Protein AF-A0A7K2XGL1-F1 (afdb_monomer_lite)

Foldseek 3Di:
DDDPDDPVRVVVVDDFAEFDDLVVLLVVVVDDQPDPLSLLVCLPPPLVSSLVSQVVRVVVPGPHYDFSCPSQDCVSCVVVVHHNVRSVVSNVSSVVSD

Sequence (98 aa):
MRPVRALDEALRAEVLVLDGGLSDQLEAQGCDLSDALWSARLLADGPERIEEAHAAYVRAGARVLITSGYQATFEGFARRGTGREEAARLLARSVELA

Secondary structure (DSSP, 8-state):
---SS-HHHHHHHSPPPB---HHHHHHHTT----STTHHHHHHHH-HHHHHHHHHHHHHTT-SB---GGGG--HHHHHTTT--HHHHHHHHHHHHHT-

pLDDT: mean 94.35, std 4.77, range [65.56, 98.69]

Structure (mmCIF, N/CA/C/O backbone):
data_AF-A0A7K2XGL1-F1
#
_entry.id   AF-A0A7K2XGL1-F1
#
loop_
_atom_site.group_PDB
_atom_site.id
_atom_site.type_symbol
_atom_site.label_atom_id
_atom_site.label_alt_id
_atom_site.label_comp_id
_atom_site.label_asym_id
_atom_site.label_entity_id
_atom_site.label_seq_id
_atom_site.pdbx_PDB_ins_code
_atom_site.Cartn_x
_atom_site.Cartn_y
_atom_site.Cartn_z
_atom_site.occupancy
_atom_site.B_iso_or_equiv
_atom_site.auth_seq_id
_atom_site.auth_comp_id
_atom_site.auth_asym_id
_atom_site.auth_atom_id
_atom_site.pdbx_PDB_model_num
ATOM 1 N N . MET A 1 1 ? -1.761 15.335 -10.154 1.00 65.56 1 MET A N 1
ATOM 2 C CA . MET A 1 1 ? -0.438 15.231 -10.813 1.00 65.56 1 MET A CA 1
ATOM 3 C C . MET A 1 1 ? -0.642 14.925 -12.289 1.00 65.56 1 MET A C 1
ATOM 5 O O . MET A 1 1 ? -1.547 14.161 -12.596 1.00 65.56 1 MET A O 1
ATOM 9 N N . ARG A 1 2 ? 0.142 15.517 -13.200 1.00 81.06 2 ARG A N 1
ATOM 10 C CA . ARG A 1 2 ? 0.131 15.127 -14.621 1.00 81.06 2 ARG A CA 1
ATOM 11 C C . ARG A 1 2 ? 1.231 14.077 -14.833 1.00 81.06 2 ARG A C 1
ATOM 13 O O . ARG A 1 2 ? 2.353 14.347 -14.409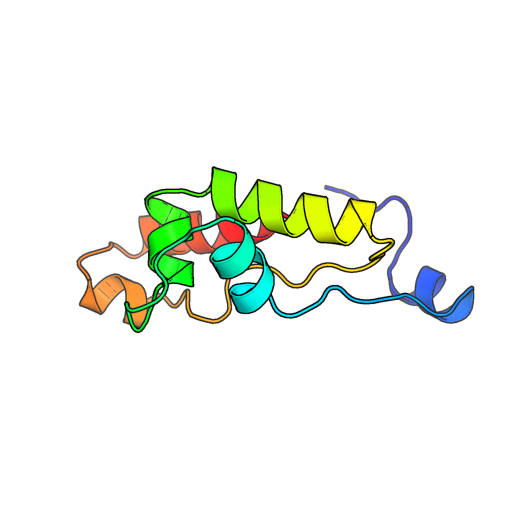 1.00 81.06 2 ARG A O 1
ATOM 20 N N . PRO A 1 3 ? 0.940 12.901 -15.416 1.00 82.38 3 PRO A N 1
ATOM 21 C CA . PRO A 1 3 ? 1.940 11.848 -15.555 1.00 82.38 3 PRO A CA 1
ATOM 22 C C . PRO A 1 3 ? 3.037 12.259 -16.543 1.00 82.38 3 PRO A C 1
ATOM 24 O O . PRO A 1 3 ? 2.757 12.911 -17.549 1.00 82.38 3 PRO A O 1
ATOM 27 N N . VAL A 1 4 ? 4.279 11.860 -16.251 1.00 87.38 4 VAL A N 1
ATOM 28 C CA . VAL A 1 4 ? 5.443 12.083 -17.133 1.00 87.38 4 VAL A CA 1
ATOM 29 C C . VAL A 1 4 ? 5.357 11.202 -18.385 1.00 87.38 4 VAL A C 1
ATOM 31 O O . VAL A 1 4 ? 5.775 11.617 -19.460 1.00 87.38 4 VAL A O 1
ATOM 34 N N . ARG A 1 5 ? 4.766 10.010 -18.250 1.00 91.50 5 ARG A N 1
ATOM 35 C CA . ARG A 1 5 ? 4.472 9.057 -19.324 1.00 91.50 5 ARG A CA 1
ATOM 36 C C . ARG A 1 5 ? 3.119 8.399 -19.048 1.00 91.50 5 ARG A C 1
ATOM 38 O O . ARG A 1 5 ? 2.838 8.052 -17.902 1.00 91.50 5 ARG A O 1
ATOM 45 N N . ALA A 1 6 ? 2.290 8.231 -20.075 1.00 93.31 6 ALA A N 1
ATOM 46 C CA . ALA A 1 6 ? 1.021 7.517 -19.946 1.00 93.31 6 ALA A CA 1
ATOM 47 C C . ALA A 1 6 ? 1.243 5.994 -19.855 1.00 93.31 6 ALA A C 1
ATOM 49 O O . ALA A 1 6 ? 2.208 5.461 -20.407 1.00 93.31 6 ALA A O 1
ATOM 50 N N . LEU A 1 7 ? 0.362 5.280 -19.148 1.00 92.06 7 LEU A N 1
ATOM 51 C CA . LEU A 1 7 ? 0.528 3.840 -18.914 1.00 92.06 7 LEU A CA 1
ATOM 52 C C . LEU A 1 7 ? 0.515 3.028 -20.221 1.00 92.06 7 LEU A C 1
ATOM 54 O O . LEU A 1 7 ? 1.284 2.084 -20.363 1.00 92.06 7 LEU A O 1
ATOM 58 N N . ASP A 1 8 ? -0.315 3.410 -21.192 1.00 95.44 8 ASP A N 1
ATOM 59 C CA . ASP A 1 8 ? -0.401 2.746 -22.495 1.00 95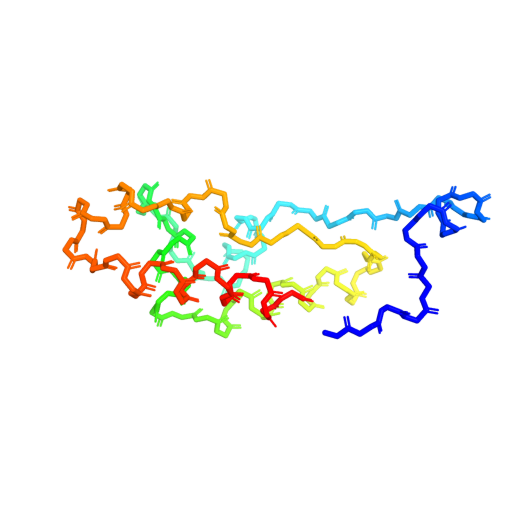.44 8 ASP A CA 1
ATOM 60 C C . ASP A 1 8 ? 0.888 2.893 -23.318 1.00 95.44 8 ASP A C 1
ATOM 62 O O . ASP A 1 8 ? 1.314 1.941 -23.971 1.00 95.44 8 ASP A O 1
ATOM 66 N N . GLU A 1 9 ? 1.543 4.055 -23.251 1.00 95.81 9 GLU A N 1
ATOM 67 C CA . GLU A 1 9 ? 2.855 4.270 -23.863 1.00 95.81 9 GLU A CA 1
ATOM 68 C C . GLU A 1 9 ? 3.918 3.375 -23.209 1.00 95.81 9 GLU A C 1
ATOM 70 O O . GLU A 1 9 ? 4.700 2.728 -23.907 1.00 95.81 9 GLU A O 1
ATOM 75 N N . ALA A 1 10 ? 3.920 3.291 -21.874 1.00 94.81 10 ALA A N 1
ATOM 76 C CA . ALA A 1 10 ? 4.859 2.454 -21.131 1.00 94.81 10 ALA A CA 1
ATOM 77 C C . ALA A 1 10 ? 4.706 0.965 -21.483 1.00 94.81 10 ALA A C 1
ATOM 79 O O . ALA A 1 10 ? 5.696 0.306 -21.791 1.00 94.81 10 ALA A O 1
ATOM 80 N N . LEU A 1 11 ? 3.466 0.466 -21.517 1.00 96.06 11 LEU A N 1
ATOM 81 C CA . LEU A 1 11 ? 3.151 -0.934 -21.821 1.00 96.06 11 LEU A CA 1
ATOM 82 C C . LEU A 1 11 ? 3.489 -1.342 -23.264 1.00 96.06 11 LEU A C 1
ATOM 84 O O . LEU A 1 11 ? 3.737 -2.516 -23.523 1.00 96.06 11 LEU A O 1
ATOM 88 N N . ARG A 1 12 ? 3.496 -0.401 -24.220 1.00 97.12 12 ARG A N 1
ATOM 89 C CA . ARG A 1 12 ? 3.947 -0.674 -25.598 1.00 97.12 12 ARG A CA 1
ATOM 90 C C . ARG A 1 12 ? 5.468 -0.738 -25.722 1.00 97.12 12 ARG A C 1
ATOM 92 O O . ARG A 1 12 ? 5.961 -1.370 -26.652 1.00 97.12 12 ARG A O 1
ATOM 99 N N . ALA A 1 13 ? 6.192 -0.043 -24.847 1.00 96.19 13 ALA A N 1
ATOM 100 C CA . ALA A 1 13 ? 7.644 0.072 -24.915 1.00 96.19 13 ALA A CA 1
ATOM 101 C C . ALA A 1 13 ? 8.365 -1.084 -24.208 1.00 96.19 13 ALA A C 1
ATOM 103 O O . ALA A 1 13 ? 9.409 -1.528 -24.683 1.00 96.19 13 ALA A O 1
ATOM 104 N N . GLU A 1 14 ? 7.836 -1.559 -23.079 1.00 96.06 14 GLU A N 1
ATOM 105 C CA . GLU A 1 14 ? 8.488 -2.572 -22.248 1.00 96.06 14 GLU A CA 1
ATOM 106 C C . GLU A 1 14 ? 7.484 -3.371 -21.402 1.00 96.06 14 GLU A C 1
ATOM 108 O O . GLU A 1 14 ? 6.359 -2.939 -21.148 1.00 96.06 14 GLU A O 1
ATOM 113 N N . VAL A 1 15 ? 7.917 -4.542 -20.926 1.00 97.06 15 VAL A N 1
ATOM 114 C CA . VAL A 1 15 ? 7.203 -5.269 -19.870 1.00 97.06 15 VAL A CA 1
ATOM 115 C C . VAL A 1 15 ? 7.397 -4.520 -18.553 1.00 97.06 15 VAL A C 1
ATOM 117 O O . VAL A 1 15 ? 8.527 -4.252 -18.150 1.00 97.06 15 VAL A O 1
ATOM 120 N N . LEU A 1 16 ? 6.295 -4.210 -17.869 1.00 97.06 16 LEU A N 1
ATOM 121 C CA . LEU A 1 16 ? 6.315 -3.567 -16.558 1.00 97.06 16 LEU A CA 1
ATOM 122 C C . LEU A 1 16 ? 6.118 -4.602 -15.453 1.00 97.06 16 LEU A C 1
ATOM 124 O O . LEU A 1 16 ? 5.195 -5.413 -15.504 1.00 97.06 16 LEU A O 1
ATOM 128 N N . VAL A 1 17 ? 6.980 -4.545 -14.443 1.00 97.75 17 VAL A N 1
ATOM 129 C CA . VAL A 1 17 ? 6.891 -5.391 -13.250 1.00 97.75 17 VAL A CA 1
ATOM 130 C C . VAL A 1 17 ? 5.945 -4.729 -12.246 1.00 97.75 17 VAL A C 1
ATOM 132 O O . VAL A 1 17 ? 6.125 -3.555 -11.914 1.00 97.75 17 VAL A O 1
ATOM 135 N N . LEU A 1 18 ? 4.934 -5.474 -11.795 1.00 98.19 18 LEU A N 1
ATOM 136 C CA . LEU A 1 18 ? 4.047 -5.075 -10.699 1.00 98.19 18 LEU A CA 1
ATOM 137 C C . LEU A 1 18 ? 4.735 -5.309 -9.344 1.00 98.19 18 LEU A C 1
ATOM 139 O O . LEU A 1 18 ? 5.738 -6.018 -9.259 1.00 98.19 18 LEU A O 1
ATOM 143 N N . ASP A 1 19 ? 4.184 -4.729 -8.287 1.00 98.25 19 ASP A N 1
ATOM 144 C CA . ASP A 1 19 ? 4.538 -5.061 -6.911 1.00 98.25 19 ASP A CA 1
ATOM 145 C C . ASP A 1 19 ? 4.050 -6.458 -6.482 1.00 98.25 19 ASP A C 1
ATOM 147 O O . ASP A 1 19 ? 3.491 -7.232 -7.264 1.00 98.25 19 ASP A O 1
ATOM 151 N N . GLY A 1 20 ? 4.358 -6.818 -5.232 1.00 97.31 20 GLY A N 1
ATOM 152 C CA . GLY A 1 20 ? 3.963 -8.082 -4.612 1.00 97.31 20 GLY A CA 1
ATOM 153 C C . GLY A 1 20 ? 2.833 -7.931 -3.589 1.00 97.31 20 GLY A C 1
ATOM 154 O O . GLY A 1 20 ? 2.140 -6.917 -3.529 1.00 97.31 20 GLY A O 1
ATOM 155 N N . GLY A 1 21 ? 2.644 -8.964 -2.763 1.00 96.88 21 GLY A N 1
ATOM 156 C CA . GLY A 1 21 ? 1.639 -8.970 -1.702 1.00 96.88 21 GLY A CA 1
ATOM 157 C C . GLY A 1 21 ? 1.930 -7.942 -0.608 1.00 96.88 21 GLY A C 1
ATOM 158 O O . GLY A 1 21 ? 2.834 -8.128 0.201 1.00 96.88 21 GLY A O 1
ATOM 159 N N . LEU A 1 22 ? 1.112 -6.885 -0.528 1.00 97.19 22 LEU A N 1
ATOM 160 C CA . LEU A 1 22 ? 1.249 -5.854 0.508 1.00 97.19 22 LEU A CA 1
ATOM 161 C C . LEU A 1 22 ? 1.213 -6.442 1.932 1.00 97.19 22 LEU A C 1
ATOM 163 O O . LEU A 1 22 ? 1.937 -5.960 2.799 1.00 97.19 22 LEU A O 1
ATOM 167 N N . SER A 1 23 ? 0.412 -7.490 2.166 1.00 96.19 23 SER A N 1
ATOM 168 C CA . SER A 1 23 ? 0.385 -8.217 3.444 1.00 96.19 23 SER A CA 1
ATOM 169 C C . SER A 1 23 ? 1.754 -8.775 3.808 1.00 96.19 23 SER A C 1
ATOM 171 O O . SER A 1 23 ? 2.242 -8.512 4.900 1.00 96.19 23 SER A O 1
ATOM 173 N N . ASP A 1 24 ? 2.396 -9.473 2.874 1.00 97.25 24 ASP A N 1
ATOM 174 C CA . ASP A 1 24 ? 3.650 -10.188 3.109 1.00 97.25 24 ASP A CA 1
ATOM 175 C C . ASP A 1 24 ? 4.759 -9.198 3.481 1.00 97.25 24 ASP A C 1
ATOM 177 O O . ASP A 1 24 ? 5.533 -9.416 4.415 1.00 97.25 24 ASP A O 1
ATOM 181 N N . GLN A 1 25 ? 4.801 -8.060 2.783 1.00 98.12 25 GLN A N 1
ATOM 182 C CA . GLN A 1 25 ? 5.762 -6.999 3.059 1.00 98.12 25 GLN A CA 1
ATOM 183 C C . GLN A 1 25 ? 5.492 -6.307 4.406 1.00 98.12 25 GLN A C 1
ATOM 185 O O . GLN A 1 25 ? 6.433 -6.014 5.145 1.00 98.12 25 GLN A O 1
ATOM 190 N N . LEU A 1 26 ? 4.226 -6.069 4.763 1.00 98.00 26 LEU A N 1
ATOM 191 C CA . LEU A 1 26 ? 3.857 -5.492 6.059 1.00 98.00 26 LEU A CA 1
ATOM 192 C C . LEU A 1 26 ? 4.146 -6.453 7.226 1.00 98.00 26 LEU A C 1
ATOM 194 O O . LEU A 1 26 ? 4.637 -6.013 8.267 1.00 98.00 26 LEU A O 1
ATOM 198 N N . GLU A 1 27 ? 3.907 -7.753 7.060 1.00 97.94 27 GLU A N 1
ATOM 199 C CA . GLU A 1 27 ? 4.276 -8.782 8.041 1.00 97.94 27 GLU A CA 1
ATOM 200 C C . GLU A 1 27 ? 5.795 -8.871 8.209 1.00 97.94 27 GLU A C 1
ATOM 202 O O . GLU A 1 27 ? 6.286 -8.878 9.338 1.00 97.94 27 GLU A O 1
ATOM 207 N N . ALA A 1 28 ? 6.559 -8.845 7.111 1.00 97.88 28 ALA A N 1
ATOM 208 C CA . ALA A 1 28 ? 8.023 -8.806 7.153 1.00 97.88 28 ALA A CA 1
ATOM 209 C C . ALA A 1 28 ? 8.560 -7.543 7.849 1.00 97.88 28 ALA A C 1
ATOM 211 O O . ALA A 1 28 ? 9.626 -7.566 8.466 1.00 97.88 28 ALA A O 1
ATOM 212 N N . GLN A 1 29 ? 7.807 -6.443 7.789 1.00 97.38 29 GLN A N 1
ATOM 213 C CA . GLN A 1 29 ? 8.082 -5.219 8.537 1.00 97.38 29 GLN A CA 1
ATOM 214 C C . GLN A 1 29 ? 7.691 -5.321 10.024 1.00 97.38 29 GLN A C 1
ATOM 216 O O . GLN A 1 29 ? 8.084 -4.454 10.805 1.00 97.38 29 GLN A O 1
ATOM 221 N N . GLY A 1 30 ? 6.948 -6.350 10.440 1.00 97.56 30 GLY A N 1
ATOM 222 C CA . GLY A 1 30 ? 6.506 -6.572 11.820 1.00 97.56 30 GLY A CA 1
ATOM 223 C C . GLY A 1 30 ? 5.129 -5.988 12.151 1.00 97.56 30 GLY A C 1
ATOM 224 O O . GLY A 1 30 ? 4.829 -5.770 13.324 1.00 97.56 30 GLY A O 1
ATOM 225 N N . CYS A 1 31 ? 4.299 -5.682 11.151 1.00 97.12 31 CYS A N 1
ATOM 226 C CA . CYS A 1 31 ? 2.922 -5.246 11.379 1.00 97.12 31 CYS A CA 1
ATOM 227 C C . CYS A 1 31 ? 2.017 -6.429 11.756 1.00 97.12 31 CYS A C 1
ATOM 229 O O . CYS A 1 31 ? 2.052 -7.477 11.121 1.00 97.12 31 CYS A O 1
ATOM 231 N N . ASP A 1 32 ? 1.151 -6.231 12.751 1.00 95.12 32 ASP A N 1
ATOM 232 C CA . ASP A 1 32 ? 0.072 -7.169 13.075 1.00 95.12 32 ASP A CA 1
ATOM 233 C C . ASP A 1 32 ? -1.105 -6.973 12.110 1.00 95.12 32 ASP A C 1
ATOM 235 O O . ASP A 1 32 ? -1.739 -5.916 12.121 1.00 95.12 32 ASP A O 1
ATOM 239 N N . LEU A 1 33 ? -1.410 -7.983 11.294 1.00 95.56 33 LEU A N 1
ATOM 240 C CA . LEU A 1 33 ? -2.497 -7.957 10.307 1.00 95.56 33 LEU A CA 1
ATOM 241 C C . LEU A 1 33 ? -3.711 -8.812 10.710 1.00 95.56 33 LEU A C 1
ATOM 243 O O . LEU A 1 33 ? -4.557 -9.112 9.871 1.00 95.56 33 LEU A O 1
ATOM 247 N N . SER A 1 34 ? -3.826 -9.202 11.985 1.00 93.06 34 SER A N 1
ATOM 248 C CA . SER A 1 34 ? -4.921 -10.058 12.480 1.00 93.06 34 SER A CA 1
ATOM 249 C C . SER A 1 34 ? -6.321 -9.434 12.358 1.00 93.06 34 SER A C 1
ATOM 251 O O . SER A 1 34 ? -7.332 -10.138 12.387 1.00 93.06 34 SER A O 1
ATOM 253 N N . ASP A 1 35 ? -6.396 -8.114 12.195 1.00 89.12 35 ASP A N 1
ATOM 254 C CA . ASP A 1 35 ? -7.637 -7.385 11.972 1.00 89.12 35 ASP A CA 1
ATOM 255 C C . ASP A 1 35 ? -8.181 -7.603 10.542 1.00 89.12 35 ASP A C 1
ATOM 257 O O . ASP A 1 35 ? -7.481 -7.420 9.550 1.00 89.12 35 ASP A O 1
ATOM 261 N N . ALA A 1 36 ? -9.472 -7.926 10.411 1.00 86.69 36 ALA A N 1
ATOM 262 C CA . ALA A 1 36 ? -10.105 -8.206 9.116 1.00 86.69 36 ALA A CA 1
ATOM 263 C C . ALA A 1 36 ? -10.122 -7.025 8.117 1.00 86.69 36 ALA A C 1
ATOM 265 O O . ALA A 1 36 ? -10.405 -7.245 6.942 1.00 86.69 36 ALA A O 1
ATOM 266 N N . LEU A 1 37 ? -9.862 -5.793 8.566 1.00 90.00 37 LEU A N 1
ATOM 267 C CA . LEU A 1 37 ? -9.685 -4.578 7.761 1.00 90.00 37 LEU A CA 1
ATOM 268 C C . LEU A 1 37 ? -8.309 -3.941 8.033 1.00 90.00 37 LEU A C 1
ATOM 270 O O . LEU A 1 37 ? -8.191 -2.713 8.093 1.00 90.00 37 LEU A O 1
ATOM 274 N N . TRP A 1 38 ? -7.270 -4.759 8.229 1.00 92.31 38 TRP A N 1
ATOM 275 C CA . TRP A 1 38 ? -5.928 -4.300 8.588 1.00 92.31 38 TRP A CA 1
ATOM 276 C C . TRP A 1 38 ? -5.390 -3.192 7.676 1.00 92.31 38 TRP A C 1
ATOM 278 O O . TRP A 1 38 ? -4.738 -2.281 8.186 1.00 92.31 38 TRP A O 1
ATOM 288 N N . SER A 1 39 ? -5.678 -3.207 6.365 1.00 89.44 39 SER A N 1
ATOM 289 C CA . SER A 1 39 ? -5.146 -2.192 5.442 1.00 89.44 39 SER A CA 1
ATOM 290 C C . SER A 1 39 ? -5.843 -0.850 5.644 1.00 89.44 39 SER A C 1
ATOM 292 O O . SER A 1 39 ? -5.195 0.192 5.685 1.00 89.44 39 SER A O 1
ATOM 294 N N . ALA A 1 40 ? -7.158 -0.880 5.872 1.00 90.75 40 ALA A N 1
ATOM 295 C CA . ALA A 1 40 ? -7.960 0.295 6.187 1.00 90.75 40 ALA A CA 1
ATOM 296 C C . ALA A 1 40 ? -7.601 0.885 7.562 1.00 90.75 40 ALA A C 1
ATOM 298 O O . ALA A 1 40 ? -7.572 2.103 7.712 1.00 90.75 40 ALA A O 1
ATOM 299 N N . ARG A 1 41 ? -7.288 0.032 8.549 1.00 90.81 41 ARG A N 1
ATOM 300 C CA . ARG A 1 41 ? -6.767 0.461 9.855 1.00 90.81 41 ARG A CA 1
ATOM 301 C C . ARG A 1 41 ? -5.398 1.121 9.704 1.00 90.81 41 ARG A C 1
ATOM 303 O O . ARG A 1 41 ? -5.213 2.231 10.179 1.00 90.81 41 ARG A O 1
ATOM 310 N N . LEU A 1 42 ? -4.451 0.475 9.019 1.00 94.06 42 LEU A N 1
ATOM 311 C CA . LEU A 1 42 ? -3.108 1.031 8.817 1.00 94.06 42 LEU A CA 1
ATOM 312 C C . LEU A 1 42 ? -3.129 2.338 8.016 1.00 94.06 42 LEU A C 1
ATOM 314 O O . LEU A 1 42 ? -2.324 3.214 8.295 1.00 94.06 42 LEU A O 1
ATOM 318 N N . LEU A 1 43 ? -4.075 2.517 7.090 1.00 93.00 43 LEU A N 1
ATOM 319 C CA . LEU A 1 43 ? -4.272 3.798 6.404 1.00 93.00 43 LEU A CA 1
ATOM 320 C C . LEU A 1 43 ? -4.565 4.962 7.362 1.00 93.00 43 LEU A C 1
ATOM 322 O O . LEU A 1 43 ? -4.163 6.087 7.072 1.00 93.00 43 LEU A O 1
ATOM 326 N N . ALA A 1 44 ? -5.266 4.698 8.466 1.00 89.88 44 ALA A N 1
ATOM 327 C CA . ALA A 1 44 ? -5.590 5.698 9.479 1.00 89.88 44 ALA A CA 1
ATOM 328 C C . ALA A 1 44 ? -4.501 5.806 10.560 1.00 89.88 44 ALA A C 1
ATOM 330 O O . ALA A 1 44 ? -4.098 6.910 10.918 1.00 89.88 44 ALA A O 1
ATOM 331 N N . ASP A 1 45 ? -4.018 4.664 11.052 1.00 91.94 45 ASP A N 1
ATOM 332 C CA . ASP A 1 45 ? -3.244 4.587 12.295 1.00 91.94 45 ASP A CA 1
ATOM 333 C C . ASP A 1 45 ? -1.726 4.482 12.081 1.00 91.94 45 ASP A C 1
ATOM 335 O O . ASP A 1 45 ? -0.963 4.774 12.998 1.00 91.94 45 ASP A O 1
ATOM 339 N N . GLY A 1 46 ? -1.279 4.042 10.901 1.00 95.00 46 GLY A N 1
ATOM 340 C CA . GLY A 1 46 ? 0.141 3.837 10.587 1.00 95.00 46 GLY A CA 1
ATOM 341 C C . GLY A 1 46 ? 0.454 3.942 9.090 1.00 95.00 46 GLY A C 1
ATOM 342 O O . GLY A 1 46 ? 0.976 2.980 8.511 1.00 95.00 46 GLY A O 1
ATOM 343 N N . PRO A 1 47 ? 0.103 5.061 8.425 1.00 96.50 47 PRO A N 1
ATOM 344 C CA . PRO A 1 47 ? 0.270 5.227 6.981 1.00 96.50 47 PRO A CA 1
ATOM 345 C C . PRO A 1 47 ? 1.735 5.151 6.525 1.00 96.50 47 PRO A C 1
ATOM 347 O O . PRO A 1 47 ? 2.006 4.717 5.408 1.00 96.50 47 PRO A O 1
ATOM 350 N N . GLU A 1 48 ? 2.689 5.501 7.387 1.00 97.88 48 GLU A N 1
ATOM 351 C CA . GLU A 1 48 ? 4.126 5.381 7.125 1.00 97.88 48 GLU A CA 1
ATOM 352 C C . GLU A 1 48 ? 4.552 3.933 6.856 1.00 97.88 48 GLU A C 1
ATOM 354 O O . GLU A 1 48 ? 5.431 3.679 6.040 1.00 97.88 48 GLU A O 1
ATOM 359 N N . ARG A 1 49 ? 3.873 2.956 7.467 1.00 98.00 49 ARG A N 1
ATOM 360 C CA . ARG A 1 49 ? 4.155 1.527 7.266 1.00 98.00 49 ARG A CA 1
ATOM 361 C C . ARG A 1 49 ? 3.774 1.068 5.864 1.00 98.00 49 ARG A C 1
ATOM 363 O O . ARG A 1 49 ? 4.446 0.212 5.288 1.00 98.00 49 ARG A O 1
ATOM 370 N N . ILE A 1 50 ? 2.704 1.650 5.326 1.00 97.56 50 ILE A N 1
ATOM 371 C CA . ILE A 1 50 ? 2.232 1.418 3.959 1.00 97.56 50 ILE A CA 1
ATOM 372 C C . ILE A 1 50 ? 3.202 2.061 2.962 1.00 97.56 50 ILE A C 1
ATOM 374 O O . ILE A 1 50 ? 3.604 1.405 2.004 1.00 97.56 50 ILE A O 1
ATOM 378 N N . GLU A 1 51 ? 3.632 3.299 3.215 1.00 98.31 51 GLU A N 1
ATOM 379 C CA . GLU A 1 51 ? 4.634 3.984 2.387 1.00 98.31 51 GLU A CA 1
ATOM 380 C C . GLU A 1 51 ? 5.967 3.216 2.361 1.00 98.31 51 GLU A C 1
ATOM 382 O O . GLU A 1 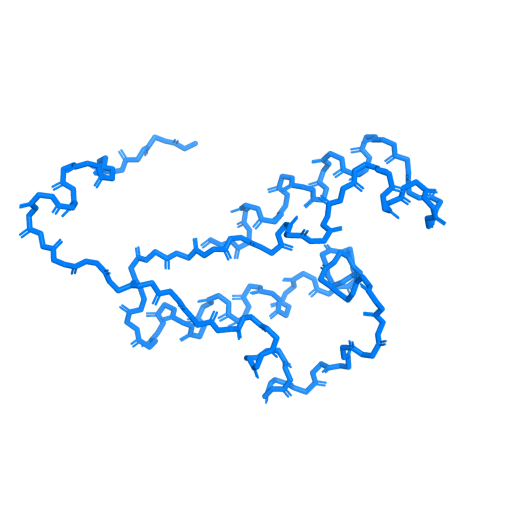51 ? 6.532 2.976 1.294 1.00 98.31 51 GLU A O 1
ATOM 387 N N . GLU A 1 52 ? 6.445 2.744 3.517 1.00 98.44 52 GLU A N 1
ATOM 388 C CA . GLU A 1 52 ? 7.651 1.913 3.624 1.00 98.44 52 GLU A CA 1
ATOM 389 C C . GLU A 1 52 ? 7.546 0.619 2.803 1.00 98.44 52 GLU A C 1
ATOM 391 O O . GLU A 1 52 ? 8.522 0.231 2.146 1.00 98.44 52 GLU A O 1
ATOM 396 N N . ALA A 1 53 ? 6.367 -0.015 2.804 1.00 98.38 53 ALA A N 1
ATOM 397 C CA . ALA A 1 53 ? 6.097 -1.236 2.051 1.00 98.38 53 ALA A CA 1
ATOM 398 C C . ALA A 1 53 ? 6.075 -0.987 0.537 1.00 98.38 53 ALA A C 1
ATOM 400 O O . ALA A 1 53 ? 6.736 -1.706 -0.216 1.00 98.38 53 ALA A O 1
ATOM 401 N N . HIS A 1 54 ? 5.400 0.071 0.084 1.00 98.56 54 HIS A N 1
ATOM 402 C CA . HIS A 1 54 ? 5.443 0.497 -1.316 1.00 98.56 54 HIS A CA 1
ATOM 403 C C . HIS A 1 54 ? 6.876 0.819 -1.754 1.00 98.56 54 HIS A C 1
ATOM 405 O O . HIS A 1 54 ? 7.355 0.312 -2.772 1.00 98.56 54 HIS A O 1
ATOM 411 N N . ALA A 1 55 ? 7.616 1.572 -0.938 1.00 98.62 55 ALA A N 1
ATOM 412 C CA . ALA A 1 55 ? 9.004 1.913 -1.216 1.00 98.62 55 ALA A CA 1
ATOM 413 C C . ALA A 1 55 ? 9.915 0.673 -1.273 1.00 9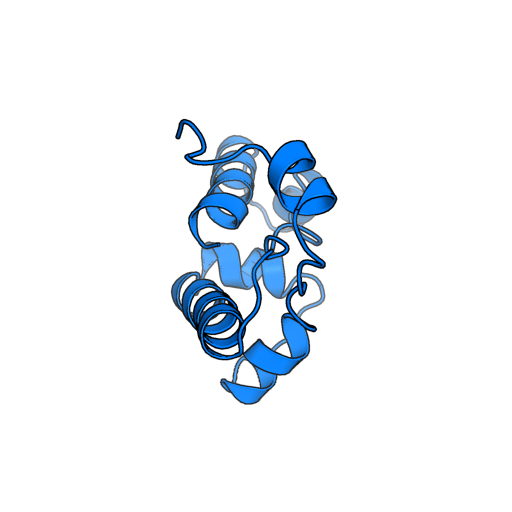8.62 55 ALA A C 1
ATOM 415 O O . ALA A 1 55 ? 10.886 0.661 -2.034 1.00 98.62 55 ALA A O 1
ATOM 416 N N . ALA A 1 56 ? 9.624 -0.383 -0.505 1.00 98.62 56 ALA A N 1
ATOM 417 C CA . ALA A 1 56 ? 10.354 -1.646 -0.586 1.00 98.62 56 ALA A CA 1
ATOM 418 C C . ALA A 1 56 ? 10.173 -2.322 -1.953 1.00 98.62 56 ALA A C 1
ATOM 420 O O . ALA A 1 56 ? 11.166 -2.745 -2.547 1.00 98.62 56 ALA A O 1
ATOM 421 N N . TYR A 1 57 ? 8.955 -2.336 -2.499 1.00 98.69 57 TYR A N 1
ATOM 422 C CA . TYR A 1 57 ? 8.707 -2.873 -3.838 1.00 98.69 57 TYR A CA 1
ATOM 423 C C . TYR A 1 57 ? 9.328 -2.024 -4.946 1.00 98.69 57 TYR A C 1
ATOM 425 O O . TYR A 1 57 ? 9.921 -2.581 -5.872 1.00 98.69 57 TYR A O 1
ATOM 433 N N . VAL A 1 58 ? 9.296 -0.693 -4.828 1.00 98.31 58 VAL A N 1
ATOM 434 C CA . VAL A 1 58 ? 10.013 0.190 -5.764 1.00 98.31 58 VAL A CA 1
ATOM 435 C C . VAL A 1 58 ? 11.512 -0.118 -5.753 1.00 98.31 58 VAL A C 1
ATOM 437 O O . VAL A 1 58 ? 12.113 -0.294 -6.812 1.00 98.31 58 VAL A O 1
ATOM 440 N N . ARG A 1 59 ? 12.124 -0.260 -4.566 1.00 98.50 59 ARG A N 1
ATO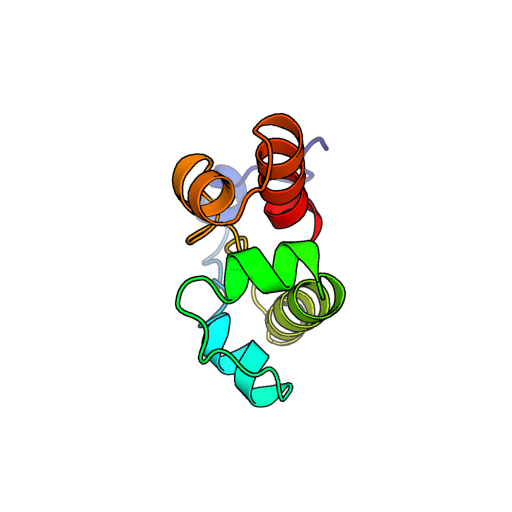M 441 C CA . ARG A 1 59 ? 13.542 -0.646 -4.438 1.00 98.50 59 ARG A CA 1
ATOM 442 C C . ARG A 1 59 ? 13.834 -2.037 -5.009 1.00 98.50 59 ARG A C 1
ATOM 444 O O . ARG A 1 59 ? 14.933 -2.252 -5.510 1.00 98.50 59 ARG A O 1
ATOM 451 N N . ALA A 1 60 ? 12.870 -2.953 -4.958 1.00 98.25 60 ALA A N 1
ATOM 452 C CA . ALA A 1 60 ? 12.970 -4.282 -5.561 1.00 98.25 60 ALA A CA 1
ATOM 453 C C . ALA A 1 60 ? 12.779 -4.285 -7.093 1.00 98.25 60 ALA A C 1
ATOM 455 O O . ALA A 1 60 ? 12.994 -5.316 -7.727 1.00 98.25 60 ALA A O 1
ATOM 456 N N . GLY A 1 61 ? 12.413 -3.147 -7.697 1.00 98.06 61 GLY A N 1
ATOM 457 C CA . GLY A 1 61 ? 12.282 -2.981 -9.147 1.00 98.06 61 GLY A CA 1
ATOM 458 C C . GLY A 1 61 ? 10.845 -2.921 -9.669 1.00 98.06 61 GLY A C 1
ATOM 459 O O . GLY A 1 61 ? 10.657 -2.914 -10.888 1.00 98.06 61 GLY A O 1
ATOM 460 N N . ALA A 1 62 ? 9.836 -2.855 -8.794 1.00 98.19 62 ALA A N 1
ATOM 461 C CA . ALA A 1 62 ? 8.458 -2.634 -9.221 1.00 98.19 62 ALA A CA 1
ATOM 462 C C . ALA A 1 62 ? 8.329 -1.288 -9.952 1.00 98.19 62 ALA A C 1
ATOM 464 O O . ALA A 1 62 ? 8.868 -0.260 -9.536 1.00 98.19 62 ALA A O 1
ATOM 465 N N . ARG A 1 63 ? 7.605 -1.307 -11.071 1.00 96.31 63 ARG A N 1
ATOM 466 C CA . ARG A 1 63 ? 7.323 -0.141 -11.925 1.00 96.31 63 ARG A CA 1
ATOM 467 C C . ARG A 1 63 ? 5.861 0.288 -11.855 1.00 96.31 63 ARG A C 1
ATOM 469 O O . ARG A 1 63 ? 5.521 1.357 -12.354 1.00 96.31 63 ARG A O 1
ATOM 476 N N . VAL A 1 64 ? 5.019 -0.546 -11.256 1.00 96.69 64 VAL A N 1
ATOM 477 C CA . VAL A 1 64 ? 3.609 -0.290 -10.986 1.00 96.69 64 VAL A CA 1
ATOM 478 C C . VAL A 1 64 ? 3.331 -0.756 -9.566 1.00 96.69 64 VAL A C 1
ATOM 480 O O . VAL A 1 64 ? 3.703 -1.872 -9.210 1.00 96.69 64 VAL A O 1
ATOM 483 N N . LEU A 1 65 ? 2.687 0.102 -8.783 1.00 97.62 65 LEU A N 1
ATOM 484 C CA . LEU A 1 65 ? 2.241 -0.204 -7.431 1.00 97.62 65 LEU A CA 1
ATOM 485 C C . LEU A 1 65 ? 0.717 -0.303 -7.402 1.00 97.62 65 LEU A C 1
ATOM 487 O O . LEU A 1 65 ? 0.026 0.468 -8.076 1.00 97.62 65 LEU A O 1
ATOM 491 N N . ILE A 1 66 ? 0.198 -1.228 -6.606 1.00 97.25 66 ILE A N 1
ATOM 492 C CA . ILE A 1 66 ? -1.225 -1.360 -6.311 1.00 97.25 66 ILE A CA 1
ATOM 493 C C . ILE A 1 66 ? -1.489 -0.664 -4.977 1.00 97.25 66 ILE A C 1
ATOM 495 O O . ILE A 1 66 ? -0.868 -0.973 -3.965 1.00 97.25 66 ILE A O 1
ATOM 499 N N . THR A 1 67 ? -2.428 0.281 -4.955 1.00 97.00 67 THR A N 1
ATOM 500 C CA . THR A 1 67 ? -2.723 1.064 -3.748 1.00 97.00 67 THR A CA 1
ATOM 501 C C . THR A 1 67 ? -3.342 0.204 -2.641 1.00 97.00 67 THR A C 1
ATOM 503 O O . THR A 1 67 ? -4.019 -0.797 -2.886 1.00 97.00 67 THR A O 1
ATOM 506 N N . SER A 1 68 ? -3.186 0.631 -1.388 1.00 96.00 68 SER A N 1
ATOM 507 C CA . SER A 1 68 ? -3.665 -0.080 -0.186 1.00 96.00 68 SER A CA 1
ATOM 508 C C . SER A 1 68 ? -5.188 -0.003 0.056 1.00 96.00 68 SER A C 1
ATOM 510 O O . SER A 1 68 ? -5.683 -0.326 1.141 1.00 96.00 68 SER A O 1
ATOM 512 N N . GLY A 1 69 ? -5.956 0.395 -0.964 1.00 91.88 69 GLY A N 1
ATOM 513 C CA . GLY A 1 69 ? -7.388 0.680 -0.881 1.00 91.88 69 GLY A CA 1
ATOM 514 C C . GLY A 1 69 ? -8.327 -0.530 -0.975 1.00 91.88 69 GLY A C 1
ATOM 515 O O . GLY A 1 69 ? -9.539 -0.347 -0.936 1.00 91.88 69 GLY A O 1
ATOM 516 N N . TYR A 1 70 ? -7.825 -1.763 -1.095 1.00 91.12 70 TYR A N 1
ATOM 517 C CA . TYR A 1 70 ? -8.671 -2.929 -1.399 1.00 91.12 70 TYR A CA 1
ATOM 518 C C . TYR A 1 70 ? -9.711 -3.273 -0.303 1.00 91.12 70 TYR A C 1
ATOM 520 O O . TYR A 1 70 ? -10.800 -3.746 -0.627 1.00 91.12 70 TYR A O 1
ATOM 528 N N . GLN A 1 71 ? -9.417 -3.003 0.979 1.00 90.12 71 GLN A N 1
ATOM 529 C CA . GLN A 1 71 ? -10.376 -3.090 2.104 1.00 90.12 71 GLN A CA 1
ATOM 530 C C . GLN A 1 71 ? -11.030 -1.743 2.450 1.00 90.12 71 GLN A C 1
ATOM 532 O O . GLN A 1 71 ? -11.973 -1.693 3.246 1.00 90.12 71 GLN A O 1
ATOM 537 N N . ALA A 1 72 ? -10.534 -0.643 1.885 1.00 89.19 72 ALA A N 1
ATOM 538 C CA . ALA A 1 72 ? -10.983 0.705 2.192 1.00 89.19 72 ALA A CA 1
ATOM 539 C C . ALA A 1 72 ? -12.290 0.990 1.438 1.00 89.19 72 ALA A C 1
ATOM 541 O O . ALA A 1 72 ? -12.298 1.323 0.259 1.00 89.19 72 ALA A O 1
ATOM 542 N N . THR A 1 73 ? -13.430 0.856 2.115 1.00 92.19 73 THR A N 1
ATOM 543 C CA . THR A 1 73 ? -14.748 1.170 1.542 1.00 92.19 73 THR A CA 1
ATOM 544 C C . THR A 1 73 ? -15.523 2.080 2.480 1.00 92.19 73 THR A C 1
ATOM 546 O O . THR A 1 73 ? -15.373 1.990 3.697 1.00 92.19 73 THR A O 1
ATOM 549 N N . PHE A 1 74 ? -16.399 2.933 1.936 1.00 94.00 74 PHE A N 1
ATOM 550 C CA . PHE A 1 74 ? -17.271 3.780 2.761 1.00 94.00 74 PHE A CA 1
ATOM 551 C C . PHE A 1 74 ? -18.076 2.964 3.779 1.00 94.00 74 PHE A C 1
ATOM 553 O O . PHE A 1 74 ? -18.225 3.390 4.918 1.00 94.00 74 PHE A O 1
ATOM 560 N N . GLU A 1 75 ? -18.573 1.791 3.383 1.00 91.69 75 GLU A N 1
ATOM 561 C CA . GLU A 1 75 ? -19.335 0.911 4.268 1.00 91.69 75 GLU A CA 1
ATOM 562 C C . GLU A 1 75 ? -18.450 0.263 5.342 1.00 91.69 75 GLU A C 1
ATOM 564 O O . GLU A 1 75 ? -18.810 0.280 6.519 1.00 91.69 75 GLU A O 1
ATOM 569 N N . GLY A 1 76 ? -17.282 -0.269 4.963 1.00 88.44 76 GLY A N 1
ATOM 570 C CA . GLY A 1 76 ? -16.332 -0.865 5.905 1.00 88.44 76 GLY A CA 1
ATOM 571 C C . GLY A 1 76 ? -15.864 0.135 6.963 1.00 88.44 76 GLY A C 1
ATOM 572 O O . GLY A 1 76 ? -15.840 -0.186 8.150 1.00 88.44 76 GLY A O 1
ATOM 573 N N . PHE A 1 77 ? -15.594 1.372 6.545 1.00 90.19 77 PHE A N 1
ATOM 574 C CA . PHE A 1 77 ? -15.262 2.485 7.430 1.00 90.19 77 PHE A CA 1
ATOM 575 C C . PHE A 1 77 ? -16.443 2.912 8.312 1.00 90.19 77 PHE A C 1
ATOM 577 O O . PHE A 1 77 ? -16.275 3.079 9.520 1.00 90.19 77 PHE A O 1
ATOM 584 N N . ALA A 1 78 ? -17.657 3.005 7.763 1.00 90.75 78 ALA A N 1
ATOM 585 C CA . ALA A 1 78 ? -18.846 3.358 8.541 1.00 90.75 78 ALA A CA 1
ATOM 586 C C . ALA A 1 78 ? -19.137 2.343 9.660 1.00 90.75 78 ALA A C 1
ATOM 588 O O . ALA A 1 78 ? -19.471 2.739 10.776 1.00 90.75 78 ALA A O 1
ATOM 589 N N . ARG A 1 79 ? -18.933 1.040 9.408 1.00 88.31 79 ARG A N 1
ATOM 590 C CA . ARG A 1 79 ? -19.054 -0.016 10.435 1.00 88.31 79 ARG A CA 1
ATOM 591 C C . ARG A 1 79 ? -18.055 0.146 11.592 1.00 88.31 79 ARG A C 1
ATOM 593 O O . ARG A 1 79 ? -18.275 -0.431 12.651 1.00 88.31 79 ARG A O 1
ATOM 600 N N . ARG A 1 80 ? -16.991 0.936 11.407 1.00 83.81 80 ARG A N 1
ATOM 601 C CA . ARG A 1 80 ? -15.990 1.290 12.430 1.00 83.81 80 ARG A CA 1
ATOM 602 C C . ARG A 1 80 ? -16.157 2.699 13.002 1.00 83.81 80 ARG A C 1
ATOM 604 O O . ARG A 1 80 ? -15.296 3.162 13.738 1.00 83.81 80 ARG A O 1
ATOM 611 N N . GLY A 1 81 ? -17.258 3.380 12.684 1.00 89.69 81 GLY A N 1
ATOM 612 C CA . GLY A 1 81 ? -17.528 4.733 13.173 1.00 89.69 81 GLY A CA 1
ATOM 613 C C . GLY A 1 81 ? -16.801 5.841 12.408 1.00 89.69 81 GLY A C 1
ATOM 614 O O . GLY A 1 81 ? -16.864 7.000 12.811 1.00 89.69 81 GLY A O 1
ATOM 615 N N . THR A 1 82 ? -16.145 5.527 11.289 1.00 91.38 82 THR A N 1
ATOM 616 C CA . THR A 1 82 ? -15.508 6.528 10.428 1.00 91.38 82 THR A CA 1
ATOM 617 C C .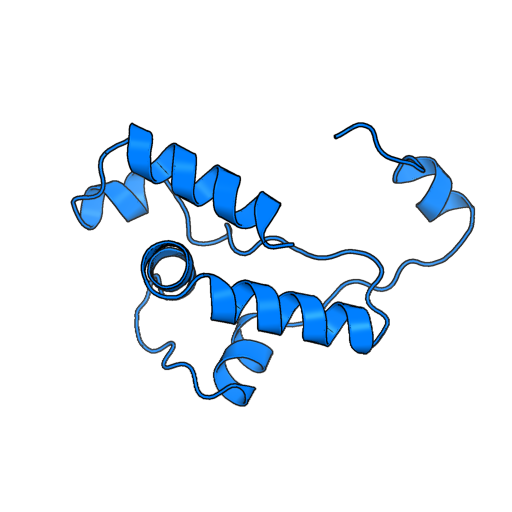 THR A 1 82 ? -16.557 7.193 9.533 1.00 91.38 82 THR A C 1
ATOM 619 O O . THR A 1 82 ? -17.274 6.533 8.778 1.00 91.38 82 THR A O 1
ATOM 622 N N . GLY A 1 83 ? -16.646 8.522 9.602 1.00 95.44 83 GLY A N 1
ATOM 623 C CA . GLY A 1 83 ? -17.558 9.310 8.772 1.00 95.44 83 GLY A CA 1
ATOM 624 C C . GLY A 1 83 ? -17.193 9.284 7.282 1.00 95.44 83 GLY A C 1
ATOM 625 O O . GLY A 1 83 ? -16.050 9.037 6.903 1.00 95.44 83 GLY A O 1
ATOM 626 N N . ARG A 1 84 ? -18.164 9.593 6.414 1.00 96.12 84 ARG A N 1
ATOM 627 C CA . ARG A 1 84 ? -17.996 9.543 4.948 1.00 96.12 84 ARG A CA 1
ATOM 628 C C . ARG A 1 84 ? -16.859 10.431 4.431 1.00 96.12 84 ARG A C 1
ATOM 630 O O . ARG A 1 84 ? -16.132 10.015 3.538 1.00 96.12 84 ARG A O 1
ATOM 637 N N . GLU A 1 85 ? -16.718 11.642 4.963 1.00 97.25 85 GLU A N 1
ATOM 638 C CA . GLU A 1 85 ? -15.646 12.559 4.551 1.00 97.25 85 GLU A CA 1
ATOM 639 C C . GLU A 1 85 ? -14.263 12.013 4.903 1.00 97.25 85 GLU A C 1
ATOM 641 O O . GLU A 1 85 ? -13.348 12.079 4.087 1.00 97.25 85 GLU A O 1
ATOM 646 N N . GLU A 1 86 ? -14.127 11.422 6.090 1.00 95.19 86 GLU A N 1
ATOM 647 C CA . GLU A 1 86 ? -12.878 10.798 6.519 1.00 95.19 86 GLU A CA 1
ATOM 648 C C . GLU A 1 86 ? -12.562 9.558 5.683 1.00 95.19 86 GLU A C 1
ATOM 650 O O . GLU A 1 86 ? -11.453 9.413 5.186 1.00 95.19 86 GLU A O 1
ATOM 655 N N . ALA A 1 87 ? -13.560 8.717 5.407 1.00 95.06 87 ALA A N 1
ATOM 656 C CA . ALA A 1 87 ? -13.399 7.578 4.509 1.00 95.06 87 ALA A CA 1
ATOM 657 C C . ALA A 1 87 ? -12.925 7.998 3.103 1.00 95.06 87 ALA A C 1
ATOM 659 O O . ALA A 1 87 ? -12.077 7.330 2.513 1.00 95.06 87 ALA A O 1
ATOM 660 N N . ALA A 1 88 ? -13.433 9.116 2.567 1.00 96.56 88 ALA A N 1
ATOM 661 C CA . ALA A 1 88 ? -12.966 9.660 1.291 1.00 96.56 88 ALA A CA 1
ATOM 662 C C . ALA A 1 88 ? -11.503 10.129 1.364 1.00 96.56 88 ALA A C 1
ATOM 664 O O . ALA A 1 88 ? -10.744 9.892 0.424 1.00 96.56 88 ALA A O 1
ATOM 665 N N . ARG A 1 89 ? -11.098 10.752 2.480 1.00 96.00 89 ARG A N 1
ATOM 666 C CA . ARG A 1 89 ? -9.701 11.141 2.720 1.00 96.00 89 ARG A CA 1
ATOM 667 C C . ARG A 1 89 ? -8.782 9.927 2.796 1.00 96.00 89 ARG A C 1
ATOM 669 O O . ARG A 1 89 ? -7.757 9.930 2.130 1.00 96.00 89 ARG A O 1
ATOM 676 N N . LEU A 1 90 ? -9.164 8.875 3.516 1.00 95.25 90 LEU A N 1
ATOM 677 C CA . LEU A 1 90 ? -8.371 7.643 3.624 1.00 95.25 90 LEU A CA 1
ATOM 678 C C . LEU A 1 90 ? -8.245 6.910 2.280 1.00 95.25 90 LEU A C 1
ATOM 680 O O . LEU A 1 90 ? -7.175 6.409 1.938 1.00 95.25 90 LEU A O 1
ATOM 684 N N . LEU A 1 91 ? -9.309 6.903 1.473 1.00 95.50 91 LEU A N 1
ATOM 685 C CA . LEU A 1 91 ? -9.268 6.394 0.100 1.00 95.50 91 LEU A CA 1
ATOM 686 C C . LEU A 1 91 ? -8.276 7.174 -0.768 1.00 95.50 91 LEU A C 1
ATOM 688 O O . LEU A 1 91 ? -7.440 6.563 -1.432 1.00 95.50 91 LEU A O 1
ATOM 692 N N . ALA A 1 92 ? -8.332 8.508 -0.743 1.00 95.88 92 ALA A N 1
ATOM 693 C CA . ALA A 1 92 ? -7.366 9.343 -1.455 1.00 95.88 92 ALA A CA 1
ATOM 694 C C . ALA A 1 92 ? -5.939 9.113 -0.934 1.00 95.88 92 ALA A C 1
ATOM 696 O O . ALA A 1 92 ? -5.014 8.939 -1.725 1.00 95.88 92 ALA A O 1
ATOM 697 N N . ARG A 1 93 ? -5.779 8.997 0.388 1.00 95.56 93 ARG A N 1
ATOM 698 C CA . ARG A 1 93 ? -4.495 8.743 1.038 1.00 95.56 93 ARG A CA 1
ATOM 699 C C . ARG A 1 93 ? -3.864 7.428 0.590 1.00 95.56 93 ARG A C 1
ATOM 701 O O . ARG A 1 93 ? -2.656 7.385 0.403 1.00 95.56 93 ARG A O 1
ATOM 708 N N . SER A 1 94 ? -4.662 6.388 0.337 1.00 96.44 94 SER A N 1
ATOM 709 C CA . SER A 1 94 ? -4.148 5.121 -0.208 1.00 96.44 94 SER A CA 1
ATOM 710 C C . SER A 1 94 ? -3.443 5.277 -1.558 1.00 96.44 94 SER A C 1
ATOM 712 O O . SER A 1 94 ? -2.533 4.510 -1.855 1.00 96.44 94 SER A O 1
ATOM 714 N N . VAL A 1 95 ? -3.845 6.275 -2.354 1.00 96.25 95 VAL A N 1
ATOM 715 C CA . VAL A 1 95 ? -3.212 6.621 -3.634 1.00 96.25 95 VAL A CA 1
ATOM 716 C C . VAL A 1 95 ? -1.995 7.514 -3.420 1.00 96.25 95 VAL A C 1
ATOM 718 O O . VAL A 1 95 ? -1.019 7.372 -4.135 1.00 96.25 95 VAL A O 1
ATOM 721 N N . GLU A 1 96 ? -2.039 8.432 -2.455 1.00 95.75 96 GLU A N 1
ATOM 722 C CA . GLU A 1 96 ? -0.920 9.340 -2.160 1.00 95.75 96 GLU A CA 1
ATOM 723 C C . GLU A 1 96 ? 0.307 8.638 -1.566 1.00 95.75 96 GLU A C 1
ATOM 725 O O . GLU A 1 96 ? 1.413 9.152 -1.700 1.00 95.75 96 GLU A O 1
ATOM 730 N N . LEU A 1 97 ? 0.108 7.516 -0.868 1.00 96.62 97 LEU A N 1
ATOM 731 C CA . LEU A 1 97 ? 1.177 6.747 -0.219 1.00 96.62 97 LEU A CA 1
ATOM 732 C C . LEU A 1 97 ? 1.942 5.815 -1.177 1.00 96.62 97 LEU A C 1
ATOM 734 O O . LEU A 1 97 ? 2.950 5.242 -0.765 1.00 96.62 97 LEU A O 1
ATOM 738 N N . ALA A 1 98 ? 1.447 5.627 -2.402 1.00 94.75 98 ALA A N 1
ATOM 739 C CA . ALA A 1 98 ? 2.061 4.803 -3.443 1.00 94.75 98 ALA A CA 1
ATOM 740 C C . ALA A 1 98 ? 2.725 5.691 -4.506 1.00 94.75 98 ALA A C 1
ATOM 742 O O . ALA A 1 98 ? 3.870 5.379 -4.899 1.00 94.75 98 ALA A O 1
#

Radius of gyration: 14.73 Å; chains: 1; bounding box: 33×25×39 Å